Protein AF-A0A1Y5SBG6-F1 (afdb_monomer)

Sequence (64 aa):
MTWKMLKPAEKLCDRLWPTSEQKLPHEIIKLNDESAAVVIDIDGVDYILTMQEVPRQRPRPASN

Radius of gyration: 13.49 Å; Cα contacts (8 Å, |Δi|>4): 75; chains: 1; bounding box: 37×20×35 Å

Organism: NCBI:txid1519096

pLDDT: mean 88.56, std 9.71, range [43.81, 97.62]

Nearest PDB structures (foldseek):
  8fm6-assembly1_B  TM=5.576E-01  e=6.388E-01  Synechocystis sp. PCC 6803
  3o9z-assembly1_D  TM=5.767E-01  e=1.267E+00  Thermus thermophilus HB27
  5ixa-assembly1_A  TM=5.300E-01  e=1.267E+00  Human herpesvirus 5 strain AD169
  2ci8-assembly1_A-2  TM=3.773E-01  e=1.842E+00  Homo sapiens
  5vt2-assembly1_B  TM=3.850E-01  e=3.654E+00  Homo sapiens

Mean predicted aligned error: 5.13 Å

Solvent-accessible surface area (backbone atoms only — not comparable to full-atom values): 4219 Å² total; per-residue (Å²): 132,88,55,74,41,52,65,62,48,53,54,47,46,66,66,44,52,86,75,40,86,62,93,61,83,68,48,77,44,82,74,60,69,64,31,32,35,33,47,45,57,58,97,90,40,83,43,79,48,75,47,63,82,66,95,71,76,75,87,71,77,82,84,126

Foldseek 3Di:
DDAPCPVVVVVVQVVCVVVAPDPDGWDWADPDRFKIWIFGDDPNDTDIDIDGDDPDDDDDPPDD

Secondary structure (DSSP, 8-state):
---TTHHHHHHHHHHHGGG---SSPPPEEE-SSSEEEEEEEETTEEEEEEEE--SSPPPPPP--

Structure (mmCIF, N/CA/C/O backbone):
data_AF-A0A1Y5SBG6-F1
#
_entry.id   AF-A0A1Y5SBG6-F1
#
loop_
_atom_site.group_PDB
_atom_site.id
_atom_site.type_symbol
_atom_site.label_atom_id
_atom_site.label_alt_id
_atom_site.label_comp_id
_atom_site.label_asym_id
_atom_site.label_entity_id
_atom_site.label_seq_id
_atom_site.pdbx_PDB_ins_code
_atom_site.Cartn_x
_atom_site.Cartn_y
_atom_site.Cartn_z
_atom_site.occupancy
_atom_site.B_iso_or_equiv
_atom_site.auth_seq_id
_atom_site.auth_comp_id
_atom_site.auth_asym_id
_atom_site.auth_atom_id
_atom_site.pdbx_PDB_model_num
ATOM 1 N N . MET A 1 1 ? -16.462 13.116 1.862 1.00 53.84 1 MET A N 1
ATOM 2 C CA . MET A 1 1 ? -15.651 12.744 3.042 1.00 53.84 1 MET A CA 1
ATOM 3 C C . MET A 1 1 ? -14.458 11.945 2.557 1.00 53.84 1 MET A C 1
ATOM 5 O O . MET A 1 1 ? -14.654 10.940 1.888 1.00 53.84 1 MET A O 1
ATOM 9 N N . THR A 1 2 ? -13.243 12.410 2.823 1.00 74.75 2 THR A N 1
ATOM 10 C CA . THR A 1 2 ? -12.017 11.647 2.555 1.00 74.75 2 THR A CA 1
ATOM 11 C C . THR A 1 2 ? -11.939 10.508 3.577 1.00 74.75 2 THR A C 1
ATOM 13 O O . THR A 1 2 ? -12.019 10.770 4.775 1.00 74.75 2 THR A O 1
ATOM 16 N N . TRP A 1 3 ? -11.856 9.255 3.127 1.00 90.44 3 TRP A N 1
ATOM 17 C CA . TRP A 1 3 ? -11.784 8.083 4.011 1.00 90.44 3 TRP A CA 1
ATOM 18 C C . TRP A 1 3 ? -10.368 7.913 4.592 1.00 90.44 3 TRP A C 1
ATOM 20 O O . TRP A 1 3 ? -9.397 8.392 4.000 1.00 90.44 3 TRP A O 1
ATOM 30 N N . LYS A 1 4 ? -10.248 7.268 5.763 1.00 92.62 4 LYS A N 1
ATOM 31 C CA . LYS A 1 4 ? -9.041 7.279 6.620 1.00 92.62 4 LYS A CA 1
ATOM 32 C C . LYS A 1 4 ? -7.750 6.911 5.879 1.00 92.62 4 LYS A C 1
ATOM 34 O O . LYS A 1 4 ? -6.715 7.530 6.119 1.00 92.62 4 LYS A O 1
ATOM 39 N N . MET A 1 5 ? -7.816 5.942 4.967 1.00 95.00 5 MET A N 1
ATOM 40 C CA . MET A 1 5 ? -6.639 5.410 4.274 1.00 95.00 5 MET A CA 1
ATOM 41 C C . MET A 1 5 ? -6.228 6.171 3.013 1.00 95.00 5 MET A C 1
ATOM 43 O O . MET A 1 5 ? -5.128 5.931 2.523 1.00 95.00 5 MET A O 1
ATOM 47 N N . LEU A 1 6 ? -7.037 7.113 2.513 1.00 94.31 6 LEU A N 1
ATOM 48 C CA . LEU A 1 6 ? -6.738 7.790 1.247 1.00 94.31 6 LEU A CA 1
ATOM 49 C C . LEU A 1 6 ? -5.417 8.566 1.297 1.00 94.31 6 LEU A C 1
ATOM 51 O O . LEU A 1 6 ? -4.529 8.308 0.497 1.00 94.31 6 LEU A O 1
ATOM 55 N N . LYS A 1 7 ? -5.249 9.455 2.283 1.00 95.00 7 LYS A N 1
ATOM 56 C CA . LYS A 1 7 ? -4.026 10.267 2.405 1.00 95.00 7 LYS A CA 1
ATOM 57 C C . LYS A 1 7 ? -2.761 9.423 2.633 1.00 95.00 7 LYS A C 1
ATOM 59 O O . LYS A 1 7 ? -1.734 9.721 2.026 1.00 95.00 7 LYS A O 1
ATOM 64 N N . PRO A 1 8 ? -2.774 8.389 3.501 1.00 95.00 8 PRO A N 1
ATOM 65 C CA . PRO A 1 8 ? -1.657 7.452 3.596 1.00 95.00 8 PRO A CA 1
ATOM 66 C C . PRO A 1 8 ? -1.333 6.739 2.279 1.00 95.00 8 PRO A C 1
ATOM 68 O O . PRO A 1 8 ? -0.152 6.596 1.970 1.00 95.00 8 PRO A O 1
ATOM 71 N N . ALA A 1 9 ? -2.349 6.310 1.522 1.00 95.12 9 ALA A N 1
ATOM 72 C CA . ALA A 1 9 ? -2.165 5.647 0.234 1.00 95.12 9 ALA A CA 1
ATOM 73 C C . ALA A 1 9 ? -1.575 6.600 -0.817 1.00 95.12 9 ALA A C 1
ATOM 75 O O . ALA A 1 9 ? -0.577 6.255 -1.435 1.00 95.12 9 ALA A O 1
ATOM 76 N N . GLU A 1 10 ? -2.093 7.828 -0.935 1.00 95.31 10 GLU A N 1
ATOM 77 C CA . GLU A 1 10 ? -1.532 8.877 -1.807 1.00 95.31 10 GLU A CA 1
ATOM 78 C C . GLU A 1 10 ? -0.054 9.125 -1.488 1.00 95.31 10 GLU A C 1
ATOM 80 O O . GLU A 1 10 ? 0.804 9.074 -2.365 1.00 95.31 10 GLU A O 1
ATOM 85 N N . LYS A 1 11 ? 0.273 9.281 -0.199 1.00 95.12 11 LYS A N 1
ATOM 86 C CA 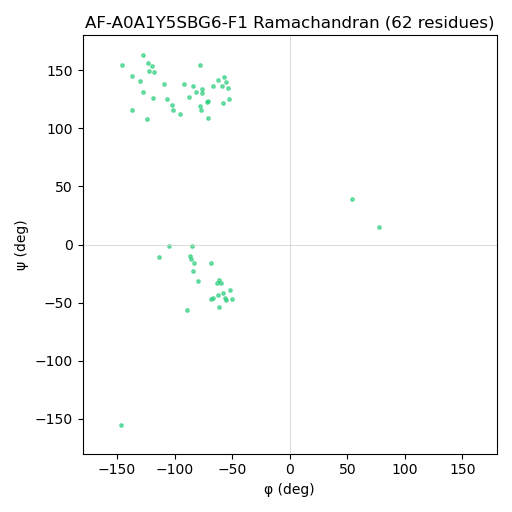. LYS A 1 11 ? 1.655 9.484 0.245 1.00 95.12 11 LYS A CA 1
ATOM 87 C C . LYS A 1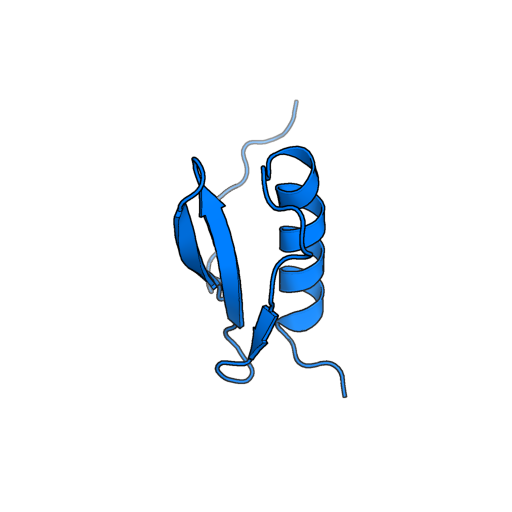 11 ? 2.559 8.289 -0.066 1.00 95.12 11 LYS A C 1
ATOM 89 O O . LYS A 1 11 ? 3.757 8.475 -0.274 1.00 95.12 11 LYS A O 1
ATOM 94 N N . LEU A 1 12 ? 2.024 7.069 -0.032 1.00 93.56 12 LEU A N 1
ATOM 95 C CA . LEU A 1 12 ? 2.764 5.874 -0.423 1.00 93.56 12 LEU A CA 1
ATOM 96 C C . LEU A 1 12 ? 3.029 5.881 -1.932 1.00 93.56 12 LEU A C 1
ATOM 98 O O . LEU A 1 12 ? 4.179 5.703 -2.325 1.00 93.56 12 LEU A O 1
ATOM 102 N N . CYS A 1 13 ? 2.016 6.166 -2.753 1.00 93.38 13 CYS A N 1
ATOM 103 C CA . CYS A 1 13 ? 2.157 6.298 -4.203 1.00 93.38 13 CYS A CA 1
ATOM 104 C C . CYS A 1 13 ? 3.208 7.355 -4.577 1.00 93.38 13 CYS A C 1
ATOM 106 O O . CYS A 1 13 ? 4.098 7.066 -5.372 1.00 93.38 13 CYS A O 1
ATOM 108 N N . ASP A 1 14 ? 3.184 8.530 -3.938 1.00 93.44 14 ASP A N 1
ATOM 109 C CA . ASP A 1 14 ? 4.176 9.596 -4.153 1.00 93.44 14 ASP A CA 1
ATOM 110 C C . ASP A 1 14 ? 5.607 9.145 -3.823 1.00 93.44 14 ASP A C 1
ATOM 112 O O . ASP A 1 14 ? 6.577 9.596 -4.432 1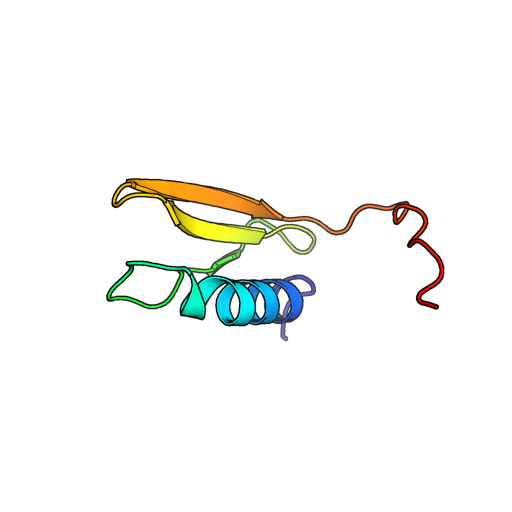.00 93.44 14 ASP A O 1
ATOM 116 N N . ARG A 1 15 ? 5.760 8.261 -2.829 1.00 91.88 15 ARG A N 1
ATOM 117 C CA . ARG A 1 15 ? 7.062 7.726 -2.410 1.00 91.88 15 ARG A CA 1
ATOM 118 C C . ARG A 1 15 ? 7.567 6.611 -3.314 1.00 91.88 15 ARG A C 1
ATOM 120 O O . ARG A 1 15 ? 8.780 6.485 -3.443 1.00 91.88 15 ARG A O 1
ATOM 127 N N . LEU A 1 16 ? 6.663 5.829 -3.898 1.00 88.69 16 LEU A N 1
ATOM 128 C CA . LEU A 1 16 ? 6.988 4.749 -4.831 1.00 88.69 16 LEU A CA 1
ATOM 129 C C . LEU A 1 16 ? 7.167 5.251 -6.267 1.00 88.69 16 LEU A C 1
ATOM 131 O O . LEU A 1 16 ? 7.867 4.617 -7.047 1.00 88.69 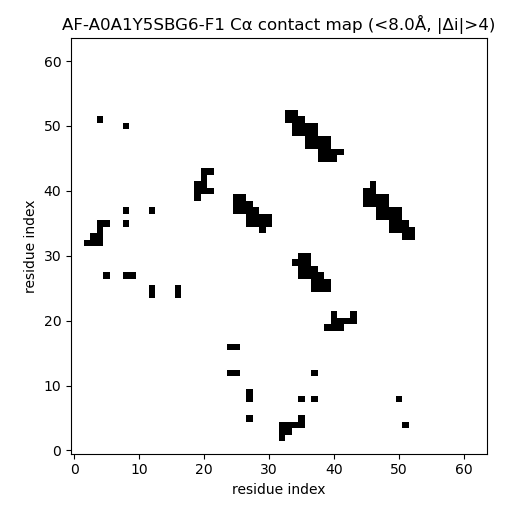16 LEU A O 1
ATOM 135 N N . TRP A 1 17 ? 6.587 6.400 -6.622 1.00 88.12 17 TRP A N 1
ATOM 136 C CA . TRP A 1 17 ? 6.672 6.964 -7.971 1.00 88.12 17 TRP A CA 1
ATOM 137 C C . TRP A 1 17 ? 8.101 7.057 -8.532 1.00 88.12 17 TRP A C 1
ATOM 139 O O . TRP A 1 17 ? 8.317 6.591 -9.646 1.00 88.12 17 TRP A O 1
ATOM 149 N N . PRO A 1 18 ? 9.111 7.563 -7.793 1.00 87.19 18 PRO A N 1
ATOM 150 C CA . PRO A 1 18 ? 10.471 7.675 -8.323 1.00 87.19 18 PRO A CA 1
ATOM 151 C C . PRO A 1 18 ? 11.174 6.329 -8.545 1.00 87.19 18 PRO A C 1
ATOM 153 O O . PRO A 1 18 ? 12.217 6.299 -9.188 1.00 87.19 18 PRO A O 1
ATOM 156 N N . THR A 1 19 ? 10.656 5.244 -7.964 1.00 82.38 19 THR A N 1
ATOM 157 C CA . THR A 1 19 ? 11.219 3.891 -8.074 1.00 82.38 19 THR A CA 1
ATOM 158 C C . THR A 1 19 ? 10.419 2.995 -9.012 1.00 82.38 19 THR A C 1
ATOM 160 O O . THR A 1 19 ? 10.765 1.830 -9.163 1.00 82.38 19 THR A O 1
ATOM 163 N N . SER A 1 20 ? 9.329 3.507 -9.580 1.00 80.44 20 SER A N 1
ATOM 164 C CA . SER A 1 20 ? 8.413 2.746 -10.420 1.00 80.44 20 SER A CA 1
ATOM 165 C C . SER A 1 20 ? 8.823 2.852 -11.887 1.00 80.44 20 SER A C 1
ATOM 167 O O . SER A 1 20 ? 9.157 3.941 -12.359 1.00 80.44 20 SER A O 1
ATOM 169 N N . GLU A 1 21 ? 8.763 1.740 -12.620 1.00 80.81 21 GLU A N 1
ATOM 170 C CA . GLU A 1 21 ? 8.871 1.746 -14.085 1.00 80.81 21 GLU A CA 1
ATOM 171 C C . GLU A 1 21 ? 7.510 2.011 -14.757 1.00 80.81 21 GLU A C 1
ATOM 173 O O . GLU A 1 21 ? 7.421 2.121 -15.987 1.00 80.81 21 GLU A O 1
ATOM 178 N N . GLN A 1 22 ? 6.439 2.171 -13.962 1.00 73.94 22 GLN A N 1
ATOM 179 C CA . GLN A 1 22 ? 5.104 2.456 -14.477 1.00 73.94 22 GLN A CA 1
ATOM 180 C C . GLN A 1 22 ? 5.082 3.750 -15.283 1.00 73.94 22 GLN A C 1
ATOM 182 O O . GLN A 1 22 ? 5.556 4.810 -14.876 1.00 73.94 22 GLN A O 1
ATOM 187 N N . LYS A 1 23 ? 4.399 3.680 -16.424 1.00 77.81 23 LYS A N 1
ATOM 188 C CA . LYS A 1 23 ? 4.049 4.857 -17.230 1.00 77.81 23 LYS A CA 1
ATOM 189 C C . LYS A 1 23 ? 2.756 5.527 -16.765 1.00 77.81 23 LYS A C 1
ATOM 191 O O . LYS A 1 23 ? 2.441 6.621 -17.228 1.00 77.81 23 LYS A O 1
ATOM 196 N N . LEU A 1 24 ? 1.995 4.860 -15.899 1.00 81.81 24 LEU A N 1
ATOM 197 C CA . LEU A 1 24 ? 0.701 5.307 -15.393 1.00 81.81 24 LEU A CA 1
ATOM 198 C C . LEU A 1 24 ? 0.770 5.506 -13.876 1.00 81.81 24 LEU A C 1
ATOM 200 O O . LEU A 1 24 ? 1.514 4.786 -13.220 1.00 81.81 24 LEU A O 1
ATOM 204 N N . PRO A 1 25 ? 0.003 6.454 -13.309 1.00 84.94 25 PRO A N 1
ATOM 205 C CA . PRO A 1 25 ? -0.096 6.606 -11.863 1.00 84.94 25 PRO A CA 1
ATOM 206 C C . PRO A 1 25 ? -0.576 5.320 -11.183 1.00 84.94 25 PRO A C 1
ATOM 208 O O . PRO A 1 25 ? -1.465 4.644 -11.699 1.00 84.94 25 PRO A O 1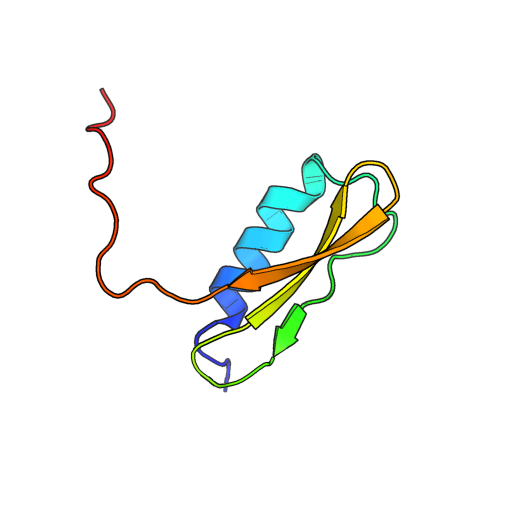
ATOM 211 N N . HIS A 1 26 ? -0.047 5.050 -9.989 1.00 91.06 26 HIS A N 1
ATOM 212 C CA . HIS A 1 26 ? -0.512 3.962 -9.130 1.00 91.06 26 HIS A CA 1
ATOM 213 C C . HIS A 1 26 ? -2.027 4.055 -8.887 1.00 91.06 26 HIS A C 1
ATOM 215 O O . HIS A 1 26 ? -2.550 5.121 -8.544 1.00 91.06 26 HIS A O 1
ATOM 221 N N . GLU A 1 27 ? -2.724 2.926 -8.998 1.00 94.44 27 GLU A N 1
ATOM 222 C CA . GLU A 1 27 ? -4.158 2.847 -8.722 1.00 94.44 27 GLU A CA 1
ATOM 223 C C . GLU A 1 27 ? -4.408 2.567 -7.236 1.00 94.44 27 GLU A C 1
ATOM 225 O O . GLU A 1 27 ? -3.877 1.606 -6.678 1.00 94.44 27 GLU A O 1
ATOM 230 N N . ILE A 1 28 ? -5.234 3.399 -6.594 1.00 95.69 28 ILE A N 1
ATOM 231 C CA . ILE A 1 28 ? -5.632 3.244 -5.190 1.00 95.69 28 ILE A CA 1
ATOM 232 C C . ILE A 1 28 ? -7.046 2.668 -5.131 1.00 95.69 28 ILE A C 1
ATOM 234 O O . ILE A 1 28 ? -8.009 3.302 -5.561 1.00 95.69 28 ILE A O 1
ATOM 238 N N . ILE A 1 29 ? -7.185 1.501 -4.511 1.00 96.69 29 ILE A N 1
ATOM 239 C CA . ILE A 1 29 ? -8.445 0.778 -4.365 1.00 96.69 29 ILE A CA 1
ATOM 240 C C . ILE A 1 29 ? -8.920 0.884 -2.914 1.00 96.69 29 ILE A C 1
ATOM 242 O O . ILE A 1 29 ? -8.215 0.506 -1.969 1.00 96.69 29 ILE A O 1
ATOM 246 N N . LYS A 1 30 ? -10.151 1.370 -2.725 1.00 96.44 30 LYS A N 1
ATOM 247 C CA . LYS A 1 30 ? -10.819 1.345 -1.420 1.00 96.44 30 LYS A CA 1
ATOM 248 C C . LYS A 1 3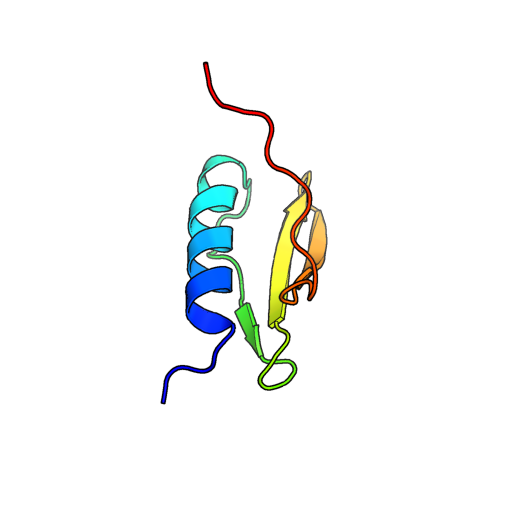0 ? -11.341 -0.057 -1.119 1.00 96.44 30 LYS A C 1
ATOM 250 O O . LYS A 1 30 ? -12.246 -0.518 -1.805 1.00 96.44 30 LYS A O 1
ATOM 255 N N . LEU A 1 31 ? -10.815 -0.700 -0.073 1.00 95.75 31 LEU A N 1
ATOM 256 C CA . LEU A 1 31 ? -11.318 -1.999 0.391 1.00 95.75 31 LEU A CA 1
ATOM 257 C C . LEU A 1 31 ? -12.433 -1.816 1.431 1.00 95.75 31 LEU A C 1
ATOM 259 O O . LEU A 1 31 ? -13.546 -2.293 1.239 1.00 95.75 31 LEU A O 1
ATOM 263 N N . ASN A 1 32 ? -12.152 -1.100 2.523 1.00 94.19 32 ASN A N 1
ATOM 264 C CA . ASN A 1 32 ? -13.136 -0.706 3.543 1.00 94.19 32 ASN A CA 1
ATOM 265 C C . ASN A 1 32 ? -12.767 0.673 4.126 1.00 94.19 32 ASN A C 1
ATOM 267 O O . ASN A 1 32 ? -12.155 1.447 3.412 1.00 94.19 32 ASN A O 1
ATOM 271 N N . ASP A 1 33 ? -13.161 1.057 5.345 1.00 91.56 33 ASP A N 1
ATOM 272 C CA . ASP A 1 33 ? -12.767 2.366 5.909 1.00 91.56 33 ASP A CA 1
ATOM 273 C C . ASP A 1 33 ? -11.372 2.372 6.567 1.00 91.56 33 ASP A C 1
ATOM 275 O O . ASP A 1 33 ? -10.790 3.440 6.759 1.00 91.56 33 A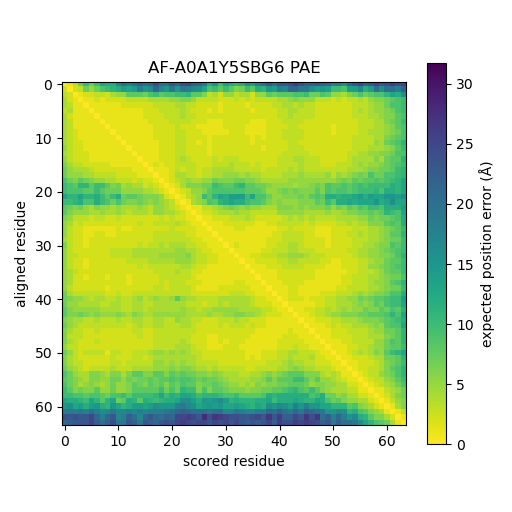SP A O 1
ATOM 279 N N . GLU A 1 34 ? -10.809 1.200 6.863 1.00 94.06 34 GLU A N 1
ATOM 280 C CA . GLU A 1 34 ? -9.549 1.004 7.593 1.00 94.06 34 GLU A CA 1
ATOM 281 C C . GLU A 1 34 ? -8.421 0.393 6.745 1.00 94.06 34 GLU A C 1
ATOM 283 O O . GLU A 1 34 ? -7.265 0.399 7.175 1.00 94.06 34 GLU A O 1
ATOM 288 N N . SER A 1 35 ? -8.719 -0.105 5.540 1.00 96.69 35 SER A N 1
ATOM 289 C CA . SER A 1 35 ? -7.736 -0.724 4.646 1.00 96.69 35 SER A CA 1
ATOM 290 C C . SER A 1 35 ? -7.878 -0.297 3.185 1.00 96.69 35 SER A C 1
ATOM 292 O O . SER A 1 35 ? -8.974 -0.088 2.664 1.00 96.69 35 SER A O 1
ATOM 294 N N . ALA A 1 36 ? -6.737 -0.196 2.509 1.00 97.62 36 ALA A N 1
ATOM 295 C CA . ALA A 1 36 ? -6.632 0.108 1.087 1.00 97.62 36 ALA A CA 1
ATOM 296 C C . ALA A 1 36 ? -5.778 -0.938 0.374 1.00 97.62 36 ALA A C 1
ATOM 298 O O . ALA A 1 36 ? -5.004 -1.660 1.006 1.00 97.62 36 ALA A O 1
ATOM 299 N N . ALA A 1 37 ? -5.887 -0.982 -0.945 1.00 97.62 37 ALA A N 1
ATOM 300 C CA . ALA A 1 37 ? -4.915 -1.643 -1.797 1.00 97.62 37 ALA A CA 1
ATOM 301 C C . ALA A 1 37 ? -4.349 -0.644 -2.808 1.00 97.62 37 ALA A C 1
ATOM 303 O O . ALA A 1 37 ? -5.034 0.300 -3.197 1.00 97.62 37 ALA A O 1
ATOM 304 N N . VAL A 1 38 ? -3.099 -0.848 -3.204 1.00 95.88 38 VAL A N 1
ATOM 305 C CA . VAL A 1 38 ? -2.428 -0.072 -4.246 1.00 95.88 38 VAL A CA 1
ATOM 306 C C . VAL A 1 38 ? -1.859 -1.043 -5.268 1.00 95.88 38 VAL A C 1
ATOM 308 O O . VAL A 1 38 ? -1.205 -2.015 -4.884 1.00 95.88 38 VAL A O 1
ATOM 311 N N . VAL A 1 39 ? -2.111 -0.792 -6.550 1.00 93.81 39 VAL A N 1
ATOM 312 C CA . VAL A 1 39 ? -1.434 -1.509 -7.637 1.00 93.81 39 VAL A CA 1
ATOM 313 C C . VAL A 1 39 ? -0.038 -0.918 -7.790 1.00 93.81 39 VAL A C 1
ATOM 315 O O . VAL A 1 39 ? 0.091 0.277 -8.049 1.00 93.81 39 VAL A O 1
ATOM 318 N N . ILE A 1 40 ? 0.990 -1.738 -7.596 1.00 91.00 40 ILE A N 1
ATOM 319 C CA . ILE A 1 40 ? 2.406 -1.373 -7.716 1.00 91.00 40 ILE A CA 1
ATOM 320 C C . ILE A 1 40 ? 3.060 -2.219 -8.803 1.00 91.00 40 ILE A C 1
ATOM 322 O O . ILE A 1 40 ? 2.637 -3.345 -9.030 1.00 91.00 40 ILE A O 1
ATOM 326 N N . ASP A 1 41 ? 4.113 -1.710 -9.422 1.00 88.19 41 ASP A N 1
ATOM 327 C CA . ASP A 1 41 ? 4.916 -2.444 -10.399 1.00 88.19 41 ASP A CA 1
ATOM 328 C C . ASP A 1 41 ? 6.278 -2.779 -9.807 1.00 88.19 41 ASP A C 1
ATOM 330 O O . ASP A 1 41 ? 6.894 -1.951 -9.127 1.00 88.19 41 ASP A O 1
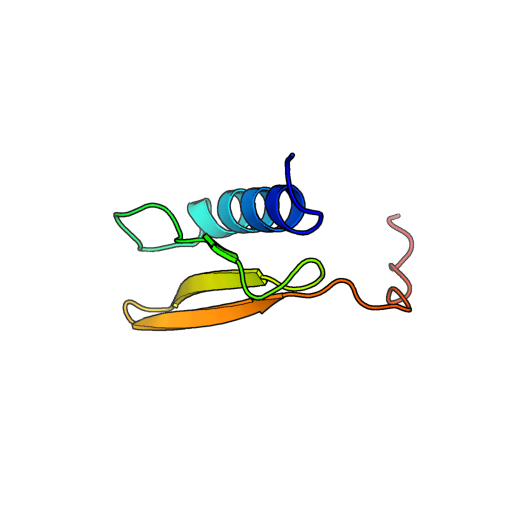ATOM 334 N N . ILE A 1 42 ? 6.734 -4.000 -10.059 1.00 86.44 42 ILE A N 1
ATOM 335 C CA . ILE A 1 42 ? 8.075 -4.462 -9.719 1.00 86.44 42 ILE A CA 1
ATOM 336 C C . ILE A 1 42 ? 8.589 -5.254 -10.920 1.00 86.44 42 ILE A C 1
ATOM 338 O O . ILE A 1 42 ? 8.033 -6.302 -11.248 1.00 86.44 42 ILE A O 1
ATOM 342 N N . ASP A 1 43 ? 9.654 -4.754 -11.550 1.00 85.50 43 ASP A N 1
ATOM 343 C CA . ASP A 1 43 ? 10.307 -5.358 -12.719 1.00 85.50 43 ASP A CA 1
ATOM 344 C C . ASP A 1 43 ? 9.339 -5.637 -13.894 1.00 85.50 43 ASP A C 1
ATOM 346 O O . ASP A 1 43 ? 9.422 -6.673 -14.562 1.00 85.50 43 ASP A O 1
ATOM 350 N N . GLY A 1 44 ? 8.391 -4.723 -14.141 1.00 82.62 44 GLY A N 1
ATOM 351 C CA . GLY A 1 44 ? 7.401 -4.829 -15.218 1.00 82.62 44 GLY A CA 1
ATOM 352 C C . GLY A 1 44 ? 6.238 -5.785 -14.927 1.00 82.62 44 GLY A C 1
ATOM 353 O O . GLY A 1 44 ? 5.530 -6.191 -15.855 1.00 82.62 44 GLY A O 1
ATOM 354 N N . VAL A 1 45 ? 6.060 -6.183 -13.666 1.00 86.81 45 VAL A N 1
ATOM 355 C CA . VAL A 1 45 ? 4.957 -7.022 -13.196 1.00 86.81 45 VAL A CA 1
ATOM 356 C C . VAL A 1 45 ? 4.130 -6.263 -12.164 1.00 86.81 45 VAL A C 1
ATOM 358 O O . VAL A 1 45 ? 4.639 -5.834 -11.127 1.00 86.81 45 VAL A O 1
ATOM 361 N N . ASP A 1 46 ? 2.822 -6.186 -12.409 1.00 89.62 46 ASP A N 1
ATOM 362 C CA . ASP A 1 46 ? 1.876 -5.576 -11.481 1.00 89.62 46 ASP A CA 1
ATOM 363 C C . ASP A 1 46 ? 1.568 -6.494 -10.286 1.00 89.62 46 ASP A C 1
ATOM 365 O O . ASP A 1 46 ? 1.179 -7.658 -10.427 1.00 89.62 46 ASP A O 1
ATOM 369 N N . TYR A 1 47 ? 1.667 -5.929 -9.087 1.00 92.38 47 TYR A N 1
ATOM 370 C CA . TYR A 1 47 ? 1.311 -6.539 -7.813 1.00 92.38 47 TYR A CA 1
ATOM 371 C C . TYR A 1 47 ? 0.280 -5.691 -7.075 1.00 92.38 47 TYR A C 1
ATOM 373 O O . TYR A 1 47 ? 0.192 -4.474 -7.234 1.00 92.38 47 TYR A O 1
ATOM 381 N N . ILE A 1 48 ? -0.470 -6.338 -6.185 1.00 95.56 48 ILE A N 1
ATOM 382 C CA . ILE A 1 48 ? -1.373 -5.653 -5.262 1.00 95.56 48 ILE A CA 1
ATOM 383 C C . ILE A 1 48 ? -0.715 -5.579 -3.889 1.00 95.56 48 ILE A C 1
ATOM 385 O O . ILE A 1 48 ? -0.521 -6.593 -3.216 1.00 95.56 48 ILE A O 1
ATOM 389 N N . LEU A 1 49 ? -0.430 -4.360 -3.442 1.00 94.75 49 LEU A N 1
ATOM 390 C CA . LEU A 1 49 ? 0.009 -4.081 -2.086 1.00 94.75 49 LEU A CA 1
ATOM 391 C C . LEU A 1 49 ? -1.192 -3.682 -1.228 1.00 94.75 49 LEU A C 1
ATOM 393 O O . LEU A 1 49 ? -1.760 -2.603 -1.387 1.00 94.75 49 LEU A O 1
ATOM 397 N N . THR A 1 50 ? -1.561 -4.525 -0.270 1.00 96.69 50 THR A N 1
ATOM 398 C CA . THR A 1 50 ? -2.578 -4.180 0.730 1.00 96.69 50 THR A CA 1
ATOM 399 C C . THR A 1 50 ? -1.960 -3.404 1.886 1.00 96.69 50 THR A C 1
ATOM 401 O O . THR A 1 50 ? -0.924 -3.801 2.422 1.00 96.69 50 THR A O 1
ATOM 404 N N . MET A 1 51 ? -2.629 -2.346 2.333 1.00 95.50 51 MET A N 1
ATOM 405 C CA . MET A 1 51 ? -2.191 -1.522 3.452 1.00 95.50 51 MET A CA 1
ATOM 406 C C . MET A 1 51 ? -3.306 -1.307 4.478 1.00 95.50 51 MET A C 1
ATOM 408 O O . MET A 1 51 ? -4.468 -1.087 4.141 1.00 95.50 51 MET A O 1
ATOM 412 N N . GLN A 1 52 ? -2.913 -1.334 5.748 1.00 95.25 52 GLN A N 1
ATOM 413 C CA . GLN A 1 52 ? -3.740 -1.016 6.909 1.00 95.25 52 GLN A CA 1
ATOM 414 C C . GLN A 1 52 ? -2.868 -0.345 7.971 1.00 95.25 52 GLN A C 1
ATOM 416 O O . GLN A 1 52 ? -1.653 -0.566 8.025 1.00 95.25 52 GLN A O 1
ATOM 421 N N . GLU A 1 53 ? -3.475 0.462 8.833 1.00 93.06 53 GLU A N 1
ATOM 422 C CA . GLU A 1 53 ? -2.774 0.982 10.003 1.00 93.06 53 GLU A CA 1
ATOM 423 C C . GLU A 1 53 ? -2.553 -0.142 11.023 1.00 93.06 53 GLU A C 1
ATOM 425 O O . GLU A 1 53 ? -3.497 -0.786 11.474 1.00 93.06 53 GLU A O 1
ATOM 430 N N . VAL A 1 54 ? -1.297 -0.385 11.408 1.00 91.81 54 VAL A N 1
ATOM 431 C CA . VAL A 1 54 ? -1.002 -1.362 12.463 1.00 91.81 54 VAL A CA 1
ATOM 432 C C . VAL A 1 54 ? -1.337 -0.781 13.848 1.00 91.81 54 VAL A C 1
ATOM 434 O O . VAL A 1 54 ? -0.901 0.335 14.147 1.00 91.81 54 VAL A O 1
ATOM 437 N N . PRO A 1 55 ? -2.027 -1.525 14.740 1.00 88.25 55 PRO A N 1
ATOM 438 C CA . PRO A 1 55 ? -2.423 -1.017 16.061 1.00 88.25 55 PRO A CA 1
ATOM 439 C C . PRO A 1 55 ? -1.244 -0.621 16.956 1.00 88.25 55 PRO A C 1
ATOM 441 O O . PRO A 1 55 ? -1.349 0.273 17.792 1.00 88.25 55 PRO A O 1
ATOM 444 N N . ARG A 1 56 ? -0.099 -1.292 16.786 1.00 92.06 56 ARG A N 1
ATOM 445 C CA . ARG A 1 56 ? 1.136 -1.018 17.520 1.00 92.06 56 ARG A CA 1
ATOM 446 C C . ARG A 1 56 ? 2.253 -0.733 16.533 1.00 92.06 56 ARG A C 1
ATOM 448 O O . ARG A 1 56 ? 2.754 -1.635 15.864 1.00 92.06 56 ARG A O 1
ATOM 455 N N . GLN A 1 57 ? 2.651 0.531 16.465 1.00 88.94 57 GLN A N 1
ATOM 456 C CA . GLN A 1 57 ? 3.769 0.951 15.630 1.00 88.94 57 GLN A CA 1
ATOM 457 C C . GLN A 1 57 ? 5.073 0.347 16.164 1.00 88.94 57 GLN A C 1
ATOM 459 O O . GLN A 1 57 ? 5.313 0.316 17.374 1.00 88.94 57 GLN A O 1
ATOM 464 N N . ARG A 1 58 ? 5.916 -0.155 15.256 1.00 87.44 58 ARG A N 1
ATOM 465 C CA . ARG A 1 58 ? 7.242 -0.675 15.615 1.00 87.44 58 ARG A CA 1
ATOM 466 C C . ARG A 1 58 ? 8.093 0.464 16.204 1.00 87.44 58 ARG A C 1
ATOM 468 O O . ARG A 1 58 ? 7.987 1.587 15.699 1.00 87.44 58 ARG A O 1
ATOM 475 N N . PRO A 1 59 ? 8.923 0.208 17.238 1.00 88.06 59 PRO A N 1
ATOM 476 C CA . PRO A 1 59 ? 9.853 1.209 17.749 1.00 88.06 59 PRO A CA 1
ATOM 477 C C . PRO A 1 59 ? 10.691 1.750 16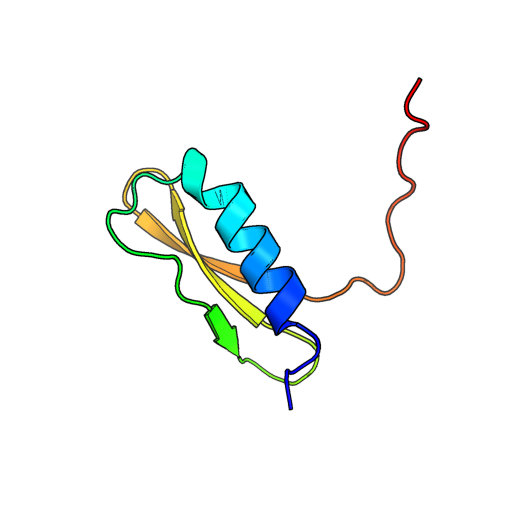.594 1.00 88.06 59 PRO A C 1
ATOM 479 O O . PRO A 1 59 ? 11.292 0.977 15.847 1.00 88.06 59 PRO A O 1
ATOM 482 N N . ARG A 1 60 ? 10.694 3.070 16.412 1.00 83.00 60 ARG A N 1
ATOM 483 C CA . ARG A 1 60 ? 11.586 3.703 15.442 1.00 83.00 60 ARG A CA 1
ATOM 484 C C . ARG A 1 60 ? 12.952 3.836 16.117 1.00 83.00 60 ARG A C 1
ATOM 486 O O . ARG A 1 60 ? 12.977 4.296 17.260 1.00 83.00 60 ARG A O 1
ATOM 493 N N . PRO A 1 61 ? 14.061 3.431 15.477 1.00 82.12 61 PRO A N 1
ATOM 494 C CA . PRO A 1 61 ? 15.378 3.750 16.009 1.00 82.12 61 PRO A CA 1
ATOM 495 C C . PRO A 1 61 ? 15.478 5.269 16.198 1.00 82.12 61 PRO A C 1
ATOM 497 O O . PRO A 1 61 ? 14.950 6.029 15.381 1.00 82.12 61 PRO A O 1
ATOM 500 N N . ALA A 1 62 ? 16.095 5.706 17.299 1.00 73.81 62 ALA A N 1
ATOM 501 C CA . ALA A 1 62 ? 16.384 7.119 17.494 1.00 73.81 62 ALA A CA 1
ATOM 502 C C . ALA A 1 62 ? 17.252 7.580 16.318 1.00 73.81 62 ALA A C 1
ATOM 504 O O . ALA A 1 62 ? 18.294 6.984 16.046 1.00 73.81 62 ALA A O 1
ATOM 505 N N . SER A 1 63 ? 16.780 8.583 15.580 1.00 69.00 63 SER A N 1
ATOM 506 C CA . SER A 1 63 ? 17.606 9.229 14.569 1.00 69.00 63 SER A CA 1
ATOM 507 C C . SER A 1 63 ? 18.654 10.039 15.325 1.00 69.00 63 SER A C 1
ATOM 509 O O . SER A 1 63 ? 18.287 11.008 15.988 1.00 69.00 63 SER A O 1
ATOM 511 N N . ASN A 1 64 ? 19.912 9.600 15.285 1.00 43.81 64 ASN A N 1
ATOM 512 C CA . ASN A 1 64 ? 21.047 10.471 15.591 1.00 43.81 64 ASN A CA 1
ATOM 513 C C . ASN A 1 64 ? 21.305 11.403 14.408 1.00 43.81 64 ASN A C 1
ATOM 515 O O . ASN A 1 64 ? 21.050 10.963 13.261 1.00 43.81 64 ASN A O 1
#